Protein AF-A0A4R1K5K4-F1 (afdb_monomer_lite)

Secondary structure (DSSP, 8-state):
-HHHHHHHHHHHHHHHHHSS---GGGG--EEEEEEEEEE-SS---GGG--EE-TTS-EEEEEEEEEESSSEEE--TTTT-SSPEEEEEEEEEESS-PPPTT-EEEEEEETTEEEEEE-EEEETTEEEEEEEE-TTEEEEEEETT---THHHHHHHHHHHHHHHHHHHHHT-

Organism: NCBI:txid1078050

Radius of gyration: 23.11 Å; chains: 1; bounding box: 61×26×67 Å

Foldseek 3Di:
DVVVVVVVVVVVVVVVVVPDPPVVCLPDPFWKKKKKKKFPDDDDDVVLAWDADPVRITIDIDIDTDRPFFDWDAPSRQPPPDFTKIKMKIATHDPPQDPQDWKWKAKDAPSDGDGTFPWDGDPRMIITIDTDDRRIIMHIHGPPNDDCVVVVVVVVVVVVVVVVVVVVVVD

Sequence (171 aa):
MKNIIFMFIILWSVQVFASAEVDINIIHERSSFEVKETICGWTPDPEKGFLEDDNGCFYTTYKMDAPVYGFDFKPRMEDVLQPARVAYYVQFLGPNIPAEQKLHAEVTSGGKKNREIVSIFHDNTLQGVGMLKTGENIRIYSDKEPSYIYIYVIAVVVIITGLTLIVRRRK

pLDDT: mean 72.6, std 13.52, range [38.88, 90.94]

Structure (mmCIF, N/CA/C/O backbone):
data_AF-A0A4R1K5K4-F1
#
_entry.id   AF-A0A4R1K5K4-F1
#
loop_
_atom_site.group_PDB
_atom_site.id
_atom_site.type_symbol
_atom_site.label_atom_id
_atom_site.label_alt_id
_atom_site.label_comp_id
_atom_site.label_asym_id
_atom_site.label_entity_id
_atom_site.label_seq_id
_atom_site.pdbx_PDB_ins_code
_atom_site.Cartn_x
_atom_site.Cartn_y
_atom_site.Cartn_z
_atom_site.occupancy
_atom_site.B_iso_or_equiv
_atom_site.auth_seq_id
_atom_site.auth_comp_id
_atom_site.auth_asym_id
_atom_site.auth_atom_id
_atom_site.pdbx_PDB_model_num
ATOM 1 N N . MET A 1 1 ? -33.113 -6.813 45.904 1.00 48.16 1 MET A N 1
ATOM 2 C CA . MET A 1 1 ? -32.298 -7.814 45.168 1.00 48.16 1 MET A CA 1
ATOM 3 C C . MET A 1 1 ? -32.017 -7.437 43.712 1.00 48.16 1 MET A C 1
ATOM 5 O O . MET A 1 1 ? -30.847 -7.377 43.370 1.00 48.16 1 MET A O 1
ATOM 9 N N . LYS A 1 2 ? -33.014 -7.114 42.866 1.00 47.34 2 LYS A N 1
ATOM 10 C CA . LYS A 1 2 ? -32.791 -6.756 41.439 1.00 47.34 2 LYS A CA 1
ATOM 11 C C . LYS A 1 2 ? -31.739 -5.654 41.193 1.00 47.34 2 LYS A C 1
ATOM 13 O O . LYS A 1 2 ? -30.912 -5.811 40.304 1.00 47.34 2 LYS A O 1
ATOM 18 N N . ASN A 1 3 ? -31.726 -4.590 42.002 1.00 48.50 3 ASN A N 1
ATOM 19 C CA . ASN A 1 3 ? -30.774 -3.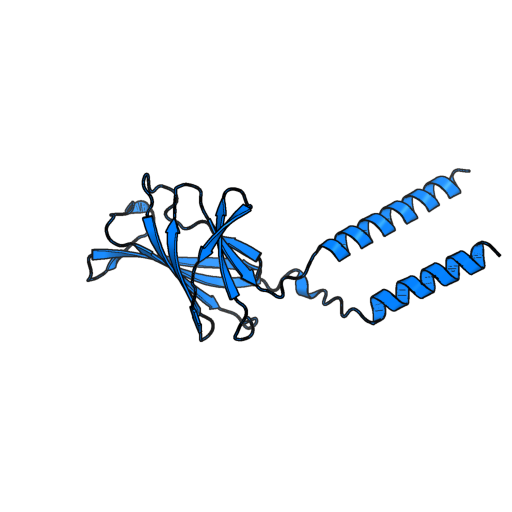478 41.836 1.00 48.50 3 ASN A CA 1
ATOM 20 C C . ASN A 1 3 ? -29.329 -3.844 42.217 1.00 48.50 3 ASN A C 1
ATOM 22 O O . ASN A 1 3 ? -28.395 -3.309 41.633 1.00 48.50 3 ASN A O 1
ATOM 26 N N . ILE A 1 4 ? -29.144 -4.788 43.145 1.00 59.09 4 ILE A N 1
ATOM 27 C CA . ILE A 1 4 ? -27.817 -5.246 43.587 1.00 59.09 4 ILE A CA 1
ATOM 28 C C . ILE A 1 4 ? -27.179 -6.115 42.498 1.00 59.09 4 ILE A C 1
ATOM 30 O O . ILE A 1 4 ? -26.010 -5.940 42.177 1.00 59.09 4 ILE A O 1
ATOM 34 N N . ILE A 1 5 ? -27.973 -6.987 41.867 1.00 65.31 5 ILE A N 1
ATOM 35 C CA . ILE A 1 5 ? -27.526 -7.823 40.742 1.00 65.31 5 ILE A CA 1
ATOM 36 C C . ILE A 1 5 ? -27.120 -6.945 39.552 1.00 65.31 5 ILE A C 1
ATOM 38 O O . ILE A 1 5 ? -26.075 -7.162 38.950 1.00 65.31 5 ILE A O 1
ATOM 42 N N . PHE A 1 6 ? -27.910 -5.911 39.244 1.00 61.06 6 PHE A N 1
ATOM 43 C CA . PHE A 1 6 ? -27.597 -4.976 38.162 1.00 61.06 6 PHE A CA 1
ATOM 44 C C . PHE A 1 6 ? -26.288 -4.210 38.412 1.00 61.06 6 PHE A C 1
ATOM 46 O O . PHE A 1 6 ? -25.470 -4.070 37.509 1.00 61.06 6 PHE A O 1
ATOM 53 N N . MET A 1 7 ? -26.056 -3.774 39.653 1.00 58.16 7 MET A N 1
ATOM 54 C CA . MET A 1 7 ? -24.832 -3.070 40.034 1.00 58.16 7 MET A CA 1
ATOM 55 C C . MET A 1 7 ? -23.596 -3.984 39.990 1.00 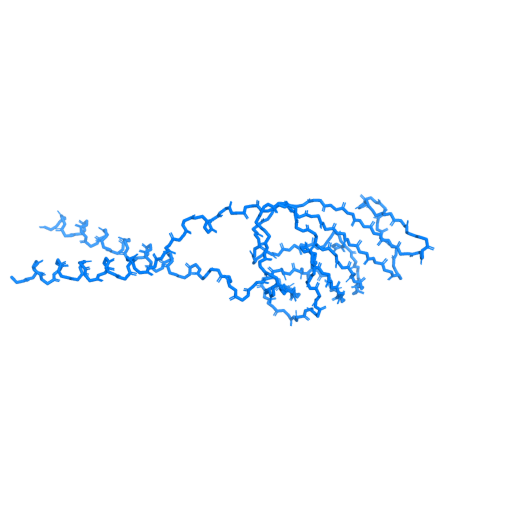58.16 7 MET A C 1
ATOM 57 O O . MET A 1 7 ? -22.534 -3.550 39.550 1.00 58.16 7 MET A O 1
ATOM 61 N N . PHE A 1 8 ? -23.747 -5.262 40.356 1.00 61.53 8 PHE A N 1
ATOM 62 C CA . PHE A 1 8 ? -22.689 -6.267 40.219 1.00 61.53 8 PHE A CA 1
ATOM 63 C C . PHE A 1 8 ? -22.327 -6.546 38.757 1.00 61.53 8 PHE A C 1
ATOM 65 O O . PHE A 1 8 ? -21.146 -6.631 38.444 1.00 61.53 8 PHE A O 1
ATOM 72 N N . ILE A 1 9 ? -23.313 -6.627 37.858 1.00 64.44 9 ILE A N 1
ATOM 73 C CA . ILE A 1 9 ? -23.076 -6.818 36.416 1.00 64.44 9 ILE A CA 1
ATOM 74 C C . ILE A 1 9 ? -22.325 -5.618 35.823 1.00 64.44 9 ILE A C 1
ATOM 76 O O . ILE A 1 9 ? -21.399 -5.806 35.036 1.00 64.44 9 ILE A O 1
ATOM 80 N N . ILE A 1 10 ? -22.667 -4.392 36.239 1.00 61.53 10 ILE A N 1
ATOM 81 C CA . ILE A 1 10 ? -21.930 -3.190 35.829 1.00 61.53 10 ILE A CA 1
ATOM 82 C C . ILE A 1 10 ? -20.486 -3.257 36.336 1.00 61.53 10 ILE A C 1
ATOM 84 O O . ILE A 1 10 ? -19.570 -3.115 35.531 1.00 61.53 10 ILE A O 1
ATOM 88 N N . LEU A 1 11 ? -20.260 -3.543 37.624 1.00 57.41 11 LEU A N 1
ATOM 89 C CA . LEU A 1 11 ? -18.904 -3.651 38.179 1.00 57.41 11 LEU A CA 1
ATOM 90 C C . LEU A 1 11 ? -18.058 -4.726 37.478 1.00 57.41 11 LEU A C 1
ATOM 92 O O . LEU A 1 11 ? -16.879 -4.501 37.216 1.00 57.41 11 LEU A O 1
ATOM 96 N N . TRP A 1 12 ? -18.661 -5.870 37.147 1.00 56.53 12 TRP A N 1
ATOM 97 C CA . TRP A 1 12 ? -17.989 -6.947 36.418 1.00 56.53 12 TRP A CA 1
ATOM 98 C C . TRP A 1 12 ? -17.654 -6.563 34.980 1.00 56.53 12 TRP A C 1
ATOM 100 O O . TRP A 1 12 ? -16.575 -6.892 34.499 1.00 56.53 12 TRP A O 1
ATOM 110 N N . SER A 1 13 ? -18.537 -5.817 34.310 1.00 54.09 13 SER A N 1
ATOM 111 C CA . SER A 1 13 ? -18.230 -5.292 32.982 1.00 54.09 13 SER A CA 1
ATOM 112 C C . SER A 1 13 ? -17.025 -4.349 33.040 1.00 54.09 13 SER A C 1
ATOM 114 O O . SER A 1 13 ? -16.109 -4.549 32.256 1.00 54.09 13 SER A O 1
ATOM 116 N N . VAL A 1 14 ? -16.944 -3.440 34.031 1.00 55.66 14 VAL A N 1
ATOM 117 C CA . VAL A 1 14 ? -15.825 -2.487 34.227 1.00 55.66 14 VAL A CA 1
ATOM 118 C C . VAL A 1 14 ? -14.456 -3.184 34.339 1.00 55.66 14 VAL A C 1
ATOM 120 O O . VAL A 1 14 ? -13.472 -2.675 33.808 1.00 55.66 14 VAL A O 1
ATOM 123 N N . GLN A 1 15 ? -14.378 -4.373 34.949 1.00 50.72 15 GLN A N 1
ATOM 124 C CA . GLN A 1 15 ? -13.118 -5.124 35.069 1.00 50.72 15 GLN A CA 1
ATOM 125 C C . GLN A 1 15 ? -12.598 -5.684 33.737 1.00 50.72 15 GLN A C 1
ATOM 127 O O . GLN A 1 15 ? -11.385 -5.762 33.557 1.00 50.72 15 GLN A O 1
ATOM 132 N N . VAL A 1 16 ? -13.482 -5.991 32.779 1.00 53.31 16 VAL A N 1
ATOM 133 C CA . VAL A 1 16 ? -13.083 -6.363 31.407 1.00 53.31 16 VAL A CA 1
ATOM 134 C C . VAL A 1 16 ? -12.444 -5.171 30.678 1.00 53.31 16 VAL A C 1
ATOM 136 O O . VAL A 1 16 ? -11.59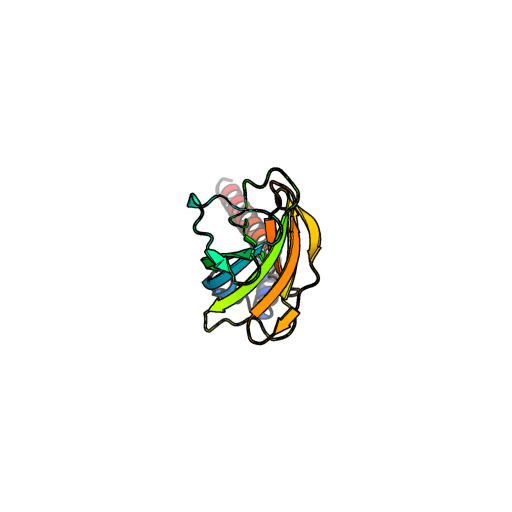9 -5.362 29.809 1.00 53.31 16 VAL A O 1
ATOM 139 N N . PHE A 1 17 ? -12.786 -3.936 31.064 1.00 50.72 17 PHE A N 1
ATOM 140 C CA . PHE A 1 17 ? -12.210 -2.717 30.484 1.00 50.72 17 PHE A CA 1
ATOM 141 C C . PHE A 1 17 ? -10.909 -2.268 31.158 1.00 50.72 17 PHE A C 1
ATOM 143 O O . PHE A 1 17 ? -10.147 -1.538 30.542 1.00 50.72 17 PHE A O 1
ATOM 150 N N . ALA A 1 18 ? -10.631 -2.687 32.396 1.00 46.97 18 ALA A N 1
ATOM 151 C CA . ALA A 1 18 ? -9.401 -2.299 33.091 1.00 46.97 18 ALA A CA 1
ATOM 152 C C . ALA A 1 18 ? -8.167 -3.092 32.624 1.00 46.97 18 ALA A C 1
ATOM 154 O O . ALA A 1 18 ? -7.049 -2.612 32.783 1.00 46.97 18 ALA A O 1
ATOM 155 N N . SER A 1 19 ? -8.354 -4.294 32.061 1.00 46.38 19 SER A N 1
ATOM 156 C CA . SER A 1 19 ? -7.246 -5.101 31.520 1.00 46.38 19 SER A CA 1
ATOM 157 C C . SER A 1 19 ? -7.013 -4.899 30.024 1.00 46.38 19 SER A C 1
ATOM 159 O O . SER A 1 19 ? -6.041 -5.424 29.488 1.00 46.38 19 SER A O 1
ATOM 161 N N . ALA A 1 20 ? -7.922 -4.209 29.337 1.00 44.03 20 ALA A N 1
ATOM 162 C CA . ALA A 1 20 ? -7.719 -3.802 27.964 1.00 44.03 20 ALA A CA 1
ATOM 163 C C . ALA A 1 20 ? -7.140 -2.392 28.016 1.00 44.03 20 ALA A C 1
ATOM 165 O O . ALA A 1 20 ? -7.861 -1.436 28.293 1.00 44.03 20 ALA A O 1
ATOM 166 N N . GLU A 1 21 ? -5.843 -2.257 27.757 1.00 45.81 21 GLU A N 1
ATOM 167 C CA . GLU A 1 21 ? -5.292 -1.001 27.257 1.00 45.81 21 GLU A CA 1
ATOM 168 C C . GLU A 1 21 ? -6.014 -0.708 25.935 1.00 45.81 21 GLU A C 1
ATOM 170 O O . GLU A 1 21 ? -5.579 -1.096 24.854 1.00 45.81 21 GLU A O 1
ATOM 175 N N . VAL A 1 22 ? -7.208 -0.117 26.019 1.00 42.81 22 VAL A N 1
ATOM 176 C CA . VAL A 1 22 ? -7.876 0.465 24.863 1.00 42.81 22 VAL A CA 1
ATOM 177 C C . VAL A 1 22 ? -7.049 1.693 24.551 1.00 42.81 22 VAL A C 1
ATOM 179 O O . VAL A 1 22 ? -7.288 2.773 25.085 1.00 42.81 22 VAL A O 1
ATOM 182 N N . ASP A 1 23 ? -6.007 1.488 23.759 1.00 38.88 23 ASP A N 1
ATOM 183 C CA . ASP A 1 23 ? -5.164 2.559 23.282 1.00 38.88 23 ASP A CA 1
ATOM 184 C C . ASP A 1 23 ? -5.999 3.390 22.302 1.00 38.88 23 ASP A C 1
ATOM 186 O O . ASP A 1 23 ? -6.211 3.034 21.146 1.00 38.88 23 ASP A O 1
ATOM 190 N N . ILE A 1 24 ? -6.589 4.481 22.790 1.00 41.06 24 ILE A N 1
ATOM 191 C CA . ILE A 1 24 ? -7.463 5.354 21.994 1.00 41.06 24 ILE A CA 1
ATOM 192 C C . ILE A 1 24 ? -6.658 6.031 20.855 1.00 41.06 24 ILE A C 1
ATOM 194 O O . ILE A 1 24 ? -7.256 6.561 19.917 1.00 41.06 24 ILE A O 1
ATOM 198 N N . ASN A 1 25 ? -5.319 5.921 20.848 1.00 38.97 25 ASN A N 1
ATOM 199 C CA . ASN A 1 25 ? -4.476 6.292 19.704 1.00 38.97 25 ASN A CA 1
ATOM 200 C C . ASN A 1 25 ? -4.666 5.399 18.466 1.00 38.97 25 ASN A C 1
ATOM 202 O O . ASN A 1 25 ? -4.244 5.788 17.377 1.00 38.97 25 ASN A O 1
ATOM 206 N N . ILE A 1 26 ? -5.373 4.266 18.579 1.00 42.97 26 ILE A N 1
ATOM 207 C CA . ILE A 1 26 ? -5.696 3.359 17.462 1.00 42.97 26 ILE A CA 1
ATOM 208 C C . ILE A 1 26 ? -6.401 4.074 16.291 1.00 42.97 26 ILE A C 1
ATOM 210 O O . ILE A 1 26 ? -6.352 3.594 15.160 1.00 42.97 26 ILE A O 1
ATOM 214 N N . ILE A 1 27 ? -7.042 5.228 16.517 1.00 42.12 27 ILE A N 1
ATOM 215 C CA . ILE A 1 27 ? -7.840 5.884 15.474 1.00 42.12 27 ILE A CA 1
ATOM 216 C C . ILE A 1 27 ? -7.010 6.737 14.500 1.00 42.12 27 ILE A C 1
ATOM 218 O O . ILE A 1 27 ? -7.430 6.849 13.353 1.00 42.12 27 ILE A O 1
ATOM 222 N N . HIS A 1 28 ? -5.840 7.294 14.840 1.00 47.72 28 HIS A N 1
ATOM 223 C CA . HIS A 1 28 ? -5.161 8.223 13.914 1.00 47.72 28 HIS A CA 1
ATOM 224 C C . HIS A 1 28 ? -3.640 8.334 14.080 1.00 47.72 28 HIS A C 1
ATOM 226 O O . HIS A 1 28 ? -3.084 9.430 14.119 1.00 47.72 28 HIS A O 1
ATOM 232 N N . GLU A 1 29 ? -2.925 7.218 14.016 1.00 54.16 29 GLU A N 1
ATOM 233 C CA . GLU A 1 29 ? -1.550 7.278 13.511 1.00 54.16 29 GLU A CA 1
ATOM 234 C C . GLU A 1 29 ? -1.605 7.373 11.983 1.00 54.16 29 GLU A C 1
ATOM 236 O O . GLU A 1 29 ? -1.455 6.399 11.249 1.00 54.16 29 GLU A O 1
ATOM 241 N N . ARG A 1 30 ? -1.957 8.564 11.493 1.00 58.59 30 ARG A N 1
ATOM 242 C CA . ARG A 1 30 ? -1.884 8.881 10.069 1.00 58.59 30 ARG A CA 1
ATOM 243 C C . ARG A 1 30 ? -0.399 8.915 9.721 1.00 58.59 30 ARG A C 1
ATOM 245 O O . ARG A 1 30 ? 0.307 9.816 10.167 1.00 58.59 30 ARG A O 1
ATOM 252 N N . SER A 1 31 ? 0.068 7.920 8.978 1.00 68.56 31 SER A N 1
ATOM 253 C CA . SER A 1 31 ? 1.433 7.913 8.465 1.00 68.56 31 SER A CA 1
ATOM 254 C C . SER A 1 31 ? 1.432 8.487 7.060 1.00 68.56 31 SER A C 1
ATOM 256 O O . SER A 1 31 ? 0.463 8.340 6.309 1.00 68.56 31 SER A O 1
ATOM 258 N N . SER A 1 32 ? 2.514 9.181 6.726 1.00 80.31 32 SER A N 1
ATOM 259 C CA . SER A 1 32 ? 2.776 9.560 5.349 1.00 80.31 32 SER A CA 1
ATOM 260 C C . SER A 1 32 ? 3.584 8.439 4.709 1.00 80.31 32 SER A C 1
ATOM 262 O O . SER A 1 32 ? 4.517 7.910 5.316 1.00 80.31 32 SER A O 1
ATOM 264 N N . PHE A 1 33 ? 3.215 8.052 3.499 1.00 83.31 33 PHE A N 1
ATOM 265 C CA . PHE A 1 33 ? 3.900 7.016 2.738 1.00 83.31 33 PHE A CA 1
ATOM 266 C C . PHE A 1 33 ? 4.374 7.612 1.431 1.00 83.31 33 PHE A C 1
ATOM 268 O O . PHE A 1 33 ? 3.656 8.391 0.803 1.00 83.31 33 PHE A O 1
ATOM 275 N N . GLU A 1 34 ? 5.558 7.207 1.001 1.00 87.81 34 GLU A N 1
ATOM 276 C CA . GLU A 1 34 ? 6.015 7.418 -0.360 1.00 87.81 34 GLU A CA 1
ATOM 277 C C . GLU A 1 34 ? 5.908 6.099 -1.113 1.00 87.81 34 GLU A C 1
ATOM 279 O O . GLU A 1 34 ? 6.486 5.090 -0.712 1.00 87.81 34 GLU A O 1
ATOM 284 N N . VAL A 1 35 ? 5.120 6.099 -2.182 1.00 86.69 35 VAL A N 1
ATOM 285 C CA . VAL A 1 35 ? 4.921 4.936 -3.039 1.00 86.69 35 VAL A CA 1
ATOM 286 C C . VAL A 1 35 ? 5.642 5.192 -4.347 1.00 86.69 35 VAL A C 1
ATOM 288 O O . VAL A 1 35 ? 5.347 6.169 -5.036 1.00 86.69 35 VAL A O 1
ATOM 291 N N . LYS A 1 36 ? 6.565 4.300 -4.693 1.00 87.94 36 LYS A N 1
ATOM 292 C CA . LYS A 1 36 ? 7.150 4.207 -6.026 1.00 87.94 36 LYS A CA 1
ATOM 293 C C . LYS A 1 36 ? 6.571 2.989 -6.729 1.00 87.94 36 LYS A C 1
ATOM 295 O O . LYS A 1 36 ? 6.749 1.859 -6.278 1.00 87.94 36 LYS A O 1
ATOM 300 N N . GLU A 1 37 ? 5.906 3.223 -7.849 1.00 85.50 37 GLU A N 1
ATOM 301 C CA . GLU A 1 37 ? 5.428 2.175 -8.750 1.00 85.50 37 GLU A CA 1
ATOM 302 C C . GLU A 1 37 ? 6.383 2.070 -9.932 1.00 85.50 37 GLU A C 1
ATOM 304 O O . GLU A 1 37 ? 6.873 3.084 -10.423 1.00 85.50 37 GLU A O 1
ATOM 309 N N . THR A 1 38 ? 6.675 0.860 -10.397 1.00 84.06 38 THR A N 1
ATOM 310 C CA . THR A 1 38 ? 7.514 0.620 -11.577 1.00 84.06 38 THR A CA 1
ATOM 311 C C . THR A 1 38 ? 6.910 -0.474 -12.445 1.00 84.06 38 THR A C 1
ATOM 313 O O . THR A 1 38 ? 6.396 -1.480 -11.949 1.00 84.06 38 THR A O 1
ATOM 316 N N . ILE A 1 39 ? 6.958 -0.252 -13.755 1.00 79.31 39 ILE A N 1
ATOM 317 C CA . ILE A 1 39 ? 6.261 -1.033 -14.771 1.00 79.31 39 ILE A CA 1
ATOM 318 C C . ILE A 1 39 ? 7.221 -1.262 -15.922 1.00 79.31 39 ILE A C 1
ATOM 320 O O . ILE A 1 39 ? 7.836 -0.322 -16.411 1.00 79.31 39 ILE A O 1
ATOM 324 N N . CYS A 1 40 ? 7.306 -2.492 -16.404 1.00 77.31 40 CYS A N 1
ATOM 325 C CA . CYS A 1 40 ? 8.139 -2.829 -17.550 1.00 77.31 40 CYS A CA 1
ATOM 326 C C . CYS A 1 40 ? 7.302 -3.548 -18.609 1.00 77.31 40 CYS A C 1
ATOM 328 O O . CYS A 1 40 ? 6.411 -4.334 -18.274 1.00 77.31 40 CYS A O 1
ATOM 330 N N . GLY A 1 41 ? 7.616 -3.319 -19.887 1.00 73.12 41 GLY A N 1
ATOM 331 C CA . GLY A 1 41 ? 6.968 -4.000 -21.016 1.00 73.12 41 GLY A CA 1
ATOM 332 C C . GLY A 1 41 ? 5.632 -3.399 -21.466 1.00 73.12 41 GLY A C 1
ATOM 333 O O . GLY A 1 41 ? 4.969 -3.978 -22.323 1.00 73.12 41 GLY A O 1
ATOM 334 N N . TRP A 1 42 ? 5.241 -2.250 -20.915 1.00 73.44 42 TRP A N 1
ATOM 335 C CA . TRP A 1 42 ? 4.093 -1.467 -21.364 1.00 73.44 42 TRP A CA 1
ATOM 336 C C . TRP A 1 42 ? 4.370 0.026 -21.180 1.00 73.44 42 TRP A C 1
ATOM 338 O O . TRP A 1 42 ? 5.006 0.413 -20.201 1.00 73.44 42 TRP A O 1
ATOM 348 N N . THR A 1 43 ? 3.882 0.847 -22.111 1.00 78.38 43 THR A N 1
ATOM 349 C CA . THR A 1 43 ? 4.022 2.307 -22.073 1.00 78.38 43 THR A CA 1
ATOM 350 C C . THR A 1 43 ? 2.776 2.923 -21.429 1.00 78.38 43 THR A C 1
ATOM 352 O O . THR A 1 43 ? 1.699 2.832 -22.026 1.00 78.38 43 THR A O 1
ATOM 355 N N . PRO A 1 44 ? 2.889 3.527 -20.231 1.00 74.81 44 PRO A N 1
ATOM 356 C CA . PRO A 1 44 ? 1.783 4.196 -19.570 1.00 74.81 44 PRO A CA 1
ATOM 357 C C . PRO A 1 44 ? 1.409 5.515 -20.230 1.00 74.81 44 PRO A C 1
ATOM 359 O O . PRO A 1 44 ? 2.174 6.093 -20.999 1.00 74.81 44 PRO A O 1
ATOM 362 N N . ASP A 1 45 ? 0.213 5.992 -19.892 1.00 74.50 45 ASP A N 1
ATOM 363 C CA . ASP A 1 45 ? -0.252 7.311 -20.299 1.00 74.50 45 ASP A CA 1
ATOM 364 C C . ASP A 1 45 ? 0.698 8.398 -19.746 1.00 74.50 45 ASP A C 1
ATOM 366 O O . ASP A 1 45 ? 0.869 8.485 -18.520 1.00 74.50 45 ASP A O 1
ATOM 370 N N . PRO A 1 46 ? 1.323 9.219 -20.610 1.00 70.50 46 PRO A N 1
ATOM 371 C CA . PRO A 1 46 ? 2.241 10.271 -20.183 1.00 70.50 46 PRO A CA 1
ATOM 372 C C . PRO A 1 46 ? 1.579 11.315 -19.271 1.00 70.50 46 PRO A C 1
ATOM 374 O O . PRO A 1 46 ? 2.265 11.912 -18.439 1.00 70.50 46 PRO A O 1
ATOM 377 N N . GLU A 1 47 ? 0.257 11.505 -19.341 1.00 75.56 47 GLU A N 1
ATOM 378 C CA . GLU A 1 47 ? -0.464 12.450 -18.476 1.00 75.56 47 GLU A CA 1
ATOM 379 C C . GLU A 1 47 ? -0.531 11.991 -17.010 1.00 75.56 47 GLU A C 1
ATOM 381 O O . GLU A 1 47 ? -0.788 12.790 -16.108 1.00 75.56 47 GLU A O 1
ATOM 386 N N . LYS A 1 48 ? -0.229 10.716 -16.730 1.00 71.44 48 LYS A N 1
ATOM 387 C CA . LYS A 1 48 ? -0.253 10.153 -15.371 1.00 71.44 48 LYS A CA 1
ATOM 388 C C . LYS A 1 48 ? 1.029 10.381 -14.566 1.00 71.44 48 LYS A C 1
ATOM 390 O O . LYS A 1 48 ? 1.129 9.908 -13.431 1.00 71.44 48 LYS A O 1
ATOM 395 N N . GLY A 1 49 ? 1.989 11.127 -15.117 1.00 78.12 49 GLY A N 1
ATOM 396 C CA . GLY A 1 49 ? 3.222 11.498 -14.417 1.00 78.12 49 GLY A CA 1
ATOM 397 C C . GLY A 1 49 ? 4.186 10.325 -14.240 1.00 78.12 49 GLY A C 1
ATOM 398 O O . GLY A 1 49 ? 4.797 10.183 -13.177 1.00 78.12 49 GLY A O 1
ATOM 399 N N . PHE A 1 50 ? 4.281 9.466 -15.257 1.00 83.12 50 PHE A N 1
ATOM 400 C CA . PHE A 1 50 ? 5.292 8.417 -15.334 1.00 83.12 50 PHE A CA 1
ATOM 401 C C . PHE A 1 50 ? 6.553 8.938 -16.022 1.00 83.12 50 PHE A C 1
ATOM 403 O O . PHE A 1 50 ? 6.481 9.660 -17.014 1.00 83.12 50 PHE A O 1
ATOM 410 N N . LEU A 1 51 ? 7.704 8.543 -15.494 1.00 84.12 51 LEU A N 1
ATOM 411 C CA . LEU A 1 51 ? 9.019 8.795 -16.067 1.00 84.12 51 LEU A CA 1
ATOM 412 C C . LEU A 1 51 ? 9.596 7.474 -16.567 1.00 84.12 51 LEU A C 1
ATOM 414 O O . LEU A 1 51 ? 9.480 6.457 -15.886 1.00 84.12 51 LEU A O 1
ATOM 418 N N . GLU A 1 52 ? 10.202 7.493 -17.748 1.00 86.06 52 GLU A N 1
ATOM 419 C CA . GLU A 1 52 ? 10.957 6.355 -18.275 1.00 86.06 52 GLU A CA 1
ATOM 420 C C . GLU A 1 52 ? 12.323 6.269 -17.575 1.00 86.06 52 GLU A C 1
ATOM 422 O O . GLU A 1 52 ? 12.952 7.293 -17.295 1.00 86.06 52 GLU A O 1
ATOM 427 N N . ASP A 1 53 ? 12.760 5.057 -17.247 1.00 84.69 53 ASP A N 1
ATOM 428 C CA . ASP A 1 53 ? 14.086 4.757 -16.719 1.00 84.69 53 ASP A CA 1
ATOM 429 C C . ASP A 1 53 ? 15.040 4.269 -17.820 1.00 84.69 53 ASP A C 1
ATOM 431 O O . ASP A 1 53 ? 14.646 3.991 -18.953 1.00 84.69 53 ASP A O 1
ATOM 435 N N . ASP A 1 54 ? 16.317 4.116 -17.469 1.00 78.38 54 ASP A N 1
ATOM 436 C CA . ASP A 1 54 ? 17.366 3.699 -18.409 1.00 78.38 54 ASP A CA 1
ATOM 437 C C . ASP A 1 54 ? 17.179 2.268 -18.957 1.00 78.38 54 ASP A C 1
ATOM 439 O O . ASP A 1 54 ? 17.860 1.869 -19.902 1.00 78.38 54 ASP A O 1
ATOM 443 N N . ASN A 1 55 ? 16.265 1.481 -18.378 1.00 81.25 55 ASN A N 1
ATOM 444 C CA . ASN A 1 55 ? 15.948 0.117 -18.798 1.00 81.25 55 ASN A CA 1
ATOM 445 C C . ASN A 1 55 ? 14.672 0.045 -19.659 1.00 81.25 55 ASN A C 1
ATOM 447 O O . ASN A 1 55 ? 14.226 -1.059 -19.987 1.00 81.25 55 ASN A O 1
ATOM 451 N N . GLY A 1 56 ? 14.075 1.188 -20.016 1.00 80.00 56 GLY A N 1
ATOM 452 C CA . GLY A 1 56 ? 12.810 1.255 -20.753 1.00 80.00 56 GLY A CA 1
ATOM 453 C C . GLY A 1 56 ? 11.592 0.849 -19.913 1.00 80.00 56 GLY A C 1
ATOM 454 O O . GLY A 1 56 ? 10.562 0.436 -20.454 1.00 80.00 56 GLY A O 1
ATOM 455 N N . CYS A 1 57 ? 11.711 0.903 -18.585 1.00 83.69 57 CYS A N 1
ATOM 456 C CA . CYS A 1 57 ? 10.603 0.764 -17.652 1.00 83.69 57 CYS A CA 1
ATOM 457 C C . CYS A 1 57 ? 10.088 2.147 -17.251 1.00 83.69 57 CYS A C 1
ATOM 459 O O . CYS A 1 57 ? 10.816 3.130 -17.249 1.00 83.69 57 CYS A O 1
ATOM 461 N N . PHE A 1 58 ? 8.823 2.232 -16.864 1.00 85.81 58 PHE A N 1
ATOM 462 C CA . PHE A 1 58 ? 8.197 3.475 -16.441 1.00 85.81 58 PHE A CA 1
ATOM 463 C C . PHE A 1 58 ? 7.922 3.442 -14.946 1.00 85.81 58 PHE A C 1
ATOM 465 O O . PHE A 1 58 ? 7.411 2.447 -14.428 1.00 85.81 58 PHE A O 1
ATOM 472 N N . TYR A 1 59 ? 8.224 4.533 -14.246 1.00 86.81 59 TYR A N 1
ATOM 473 C CA . TYR A 1 59 ? 7.960 4.663 -12.820 1.00 86.81 59 TYR A CA 1
ATOM 474 C C . TYR A 1 59 ? 7.256 5.970 -12.471 1.00 86.81 59 TYR A C 1
ATOM 476 O O . TYR A 1 59 ? 7.393 6.981 -13.154 1.00 86.81 59 TYR A O 1
ATOM 484 N N . THR A 1 60 ? 6.502 5.952 -11.379 1.00 86.75 60 THR A N 1
ATOM 485 C CA . THR A 1 60 ? 5.934 7.158 -10.774 1.00 86.75 60 THR A CA 1
ATOM 486 C C . THR A 1 60 ? 6.125 7.094 -9.269 1.00 86.75 60 THR A C 1
ATOM 488 O O . THR A 1 60 ? 6.100 6.010 -8.681 1.00 86.75 60 THR A O 1
ATOM 491 N N . THR A 1 61 ? 6.326 8.255 -8.654 1.00 88.06 61 THR A N 1
ATOM 492 C CA . THR A 1 61 ? 6.458 8.386 -7.206 1.00 88.06 61 THR A CA 1
ATOM 493 C C . THR A 1 61 ? 5.413 9.363 -6.704 1.00 88.06 61 THR A C 1
ATOM 495 O O . THR A 1 61 ? 5.262 10.460 -7.245 1.00 88.06 61 THR A O 1
ATOM 498 N N . TYR A 1 62 ? 4.691 8.986 -5.657 1.00 86.12 62 TYR A N 1
ATOM 499 C CA . TYR A 1 62 ? 3.713 9.863 -5.033 1.00 86.12 62 TYR A CA 1
ATOM 500 C C . TYR A 1 62 ? 3.649 9.648 -3.529 1.00 86.12 62 TYR A C 1
ATOM 502 O O . TYR A 1 62 ? 3.980 8.584 -3.010 1.00 86.12 62 TYR A O 1
ATOM 510 N N . LYS A 1 63 ? 3.196 10.690 -2.831 1.00 87.44 63 LYS A N 1
ATOM 511 C CA . LYS A 1 63 ? 2.937 10.632 -1.397 1.00 87.44 63 LYS A CA 1
ATOM 512 C C . LYS A 1 63 ? 1.461 10.406 -1.139 1.00 87.44 63 LYS A C 1
ATOM 514 O O . LYS A 1 63 ? 0.616 10.936 -1.861 1.00 87.44 63 LYS A O 1
ATOM 519 N N . MET A 1 64 ? 1.162 9.630 -0.112 1.00 83.62 64 MET A N 1
ATOM 520 C CA . MET A 1 64 ? -0.199 9.418 0.358 1.00 83.62 64 MET A CA 1
ATOM 521 C C . MET A 1 64 ? -0.242 9.417 1.879 1.00 83.62 64 MET A C 1
ATOM 523 O O . MET A 1 64 ? 0.711 8.992 2.524 1.00 83.62 64 MET A O 1
ATOM 527 N N . ASP A 1 65 ? -1.365 9.867 2.434 1.00 81.81 65 ASP A N 1
ATOM 528 C CA . ASP A 1 65 ? -1.630 9.808 3.868 1.00 81.81 65 ASP A CA 1
ATOM 529 C C . ASP A 1 65 ? -2.708 8.758 4.124 1.00 81.81 65 ASP A C 1
ATOM 531 O O . ASP A 1 65 ? -3.844 8.879 3.656 1.00 81.81 65 ASP A O 1
ATOM 535 N N . ALA A 1 66 ? -2.361 7.730 4.886 1.00 75.44 66 ALA A N 1
ATOM 536 C CA . ALA A 1 66 ? -3.245 6.611 5.195 1.00 75.44 66 ALA A CA 1
ATOM 537 C C . ALA A 1 66 ? -2.984 6.077 6.618 1.00 75.44 66 ALA A C 1
ATOM 539 O O . ALA A 1 66 ? -2.004 6.458 7.269 1.00 75.44 66 ALA A O 1
ATOM 540 N N . PRO A 1 67 ? -3.878 5.235 7.156 1.00 74.06 67 PRO A N 1
ATOM 541 C CA . PRO A 1 67 ? -3.581 4.480 8.367 1.00 74.06 67 PRO A CA 1
ATOM 542 C C . PRO A 1 67 ? -2.344 3.595 8.167 1.00 74.06 67 PRO A C 1
ATOM 544 O O . PRO A 1 67 ? -2.117 3.108 7.065 1.00 74.06 67 PRO A O 1
ATOM 547 N N . VAL A 1 68 ? -1.572 3.338 9.228 1.00 72.12 68 VAL A N 1
ATOM 548 C CA . VAL A 1 68 ? -0.388 2.448 9.172 1.00 72.12 68 VAL A CA 1
ATOM 549 C C . VAL A 1 68 ? -0.728 1.044 8.644 1.00 72.12 68 VAL A C 1
ATOM 551 O O . VAL A 1 68 ? 0.095 0.418 7.980 1.00 72.12 68 VAL A O 1
ATOM 554 N N . TYR A 1 69 ? -1.945 0.561 8.916 1.00 72.94 69 TYR A N 1
ATOM 555 C CA . TYR A 1 69 ? -2.402 -0.789 8.581 1.00 72.94 69 TYR A CA 1
ATOM 556 C C . TYR A 1 69 ? -3.792 -0.785 7.943 1.00 72.94 69 TYR A C 1
ATOM 558 O O . TYR A 1 69 ? -4.597 0.116 8.184 1.00 72.94 69 TYR A O 1
ATOM 566 N N . GLY A 1 70 ? -4.093 -1.837 7.185 1.00 72.38 70 GLY A N 1
ATOM 567 C CA . GLY A 1 70 ? -5.432 -2.145 6.695 1.00 72.38 70 GLY A CA 1
ATOM 568 C C . GLY A 1 70 ? -5.938 -1.229 5.591 1.00 72.38 70 GLY A C 1
ATOM 569 O O . GLY A 1 70 ? -7.145 -1.206 5.352 1.00 72.38 70 GLY A O 1
ATOM 570 N N . PHE A 1 71 ? -5.055 -0.488 4.920 1.00 77.06 71 PHE A N 1
ATOM 571 C CA . PHE A 1 71 ? -5.439 0.419 3.847 1.00 77.06 71 PHE A CA 1
ATOM 572 C C . PHE A 1 71 ? -5.273 -0.230 2.473 1.00 77.06 71 PHE A C 1
ATOM 574 O O . PHE A 1 71 ? -4.277 -0.898 2.188 1.00 77.06 71 PHE A O 1
ATOM 581 N N . ASP A 1 72 ? -6.266 -0.003 1.618 1.00 82.12 72 ASP A N 1
ATOM 582 C CA . ASP A 1 72 ? -6.182 -0.267 0.190 1.00 82.12 72 ASP A CA 1
ATOM 583 C C . ASP A 1 72 ? -5.632 0.982 -0.498 1.00 82.12 72 ASP A C 1
ATOM 585 O O . ASP A 1 72 ? -6.139 2.088 -0.291 1.00 82.12 72 ASP A O 1
ATOM 589 N N . PHE A 1 73 ? -4.635 0.814 -1.358 1.00 82.00 73 PHE A N 1
ATOM 590 C CA . PHE A 1 73 ? -4.296 1.830 -2.339 1.00 82.00 73 PHE A CA 1
ATOM 591 C C . PHE A 1 73 ? -4.507 1.272 -3.737 1.00 82.00 73 PHE A C 1
ATOM 593 O O . PHE A 1 73 ? -4.207 0.113 -4.042 1.00 82.00 73 PHE A O 1
ATOM 600 N N . LYS A 1 74 ? -5.078 2.118 -4.586 1.00 81.38 74 LYS A N 1
ATOM 601 C CA . LYS A 1 74 ? -5.271 1.810 -5.990 1.00 81.38 74 LYS A CA 1
ATOM 602 C C . LYS A 1 74 ? -4.054 2.331 -6.746 1.00 81.38 74 LYS A C 1
ATOM 604 O O . LYS A 1 74 ? -3.787 3.533 -6.662 1.00 81.38 74 LYS A O 1
ATOM 609 N N . PRO A 1 75 ? -3.293 1.459 -7.425 1.00 75.69 75 PRO A N 1
ATOM 610 C CA . PRO A 1 75 ? -2.134 1.916 -8.167 1.00 75.69 75 PRO A CA 1
ATOM 611 C C . PRO A 1 75 ? -2.536 2.915 -9.248 1.00 75.69 75 PRO A C 1
ATOM 613 O O . PRO A 1 75 ? -3.592 2.756 -9.869 1.00 75.69 75 PRO A O 1
ATOM 616 N N . ARG A 1 76 ? -1.701 3.923 -9.525 1.00 76.06 76 ARG A N 1
ATOM 617 C CA . ARG A 1 76 ? -2.031 4.989 -10.507 1.00 76.06 76 ARG A CA 1
ATOM 618 C C . ARG A 1 76 ? -2.243 4.466 -11.931 1.00 76.06 76 ARG A C 1
ATOM 620 O O . ARG A 1 76 ? -2.828 5.129 -12.790 1.00 76.06 76 ARG A O 1
ATOM 627 N N . MET A 1 77 ? -1.831 3.230 -12.158 1.00 66.25 77 MET A N 1
ATOM 628 C CA . MET A 1 77 ? -2.040 2.430 -13.356 1.00 66.25 77 MET A CA 1
ATOM 629 C C . MET A 1 77 ? -3.488 2.053 -13.709 1.00 66.25 77 MET A C 1
ATOM 631 O O . MET A 1 77 ? -3.676 1.200 -14.564 1.00 66.25 77 MET A O 1
ATOM 635 N N . GLU A 1 78 ? -4.517 2.666 -13.125 1.00 60.59 78 GLU A N 1
ATOM 636 C CA . GLU A 1 78 ? -5.929 2.239 -13.229 1.00 60.59 78 GLU A CA 1
ATOM 637 C C . GLU A 1 78 ? -6.476 1.886 -14.630 1.00 60.59 78 GLU A C 1
ATOM 639 O O . GLU A 1 78 ? -7.451 1.142 -14.717 1.00 60.59 78 GLU A O 1
ATOM 644 N N . ASP A 1 79 ? -5.840 2.357 -15.706 1.00 57.31 79 ASP A N 1
ATOM 645 C CA . ASP A 1 79 ? -6.331 2.254 -17.085 1.00 57.31 79 ASP A CA 1
ATOM 646 C C . ASP A 1 79 ? -5.591 1.220 -17.946 1.00 57.31 79 ASP A C 1
ATOM 648 O O . ASP A 1 79 ? -5.740 1.216 -19.170 1.00 57.31 79 ASP A O 1
ATOM 652 N N . VAL A 1 80 ? -4.795 0.317 -17.357 1.00 59.84 80 VAL A N 1
ATOM 653 C CA . VAL A 1 80 ? -4.214 -0.761 -18.171 1.00 59.84 80 VAL A CA 1
ATOM 654 C C . VAL A 1 80 ? -5.324 -1.734 -18.588 1.00 59.84 80 VAL A C 1
ATOM 656 O O . VAL A 1 80 ? -5.931 -2.420 -17.762 1.00 59.84 80 VAL A O 1
ATOM 659 N N . LEU A 1 81 ? -5.576 -1.809 -19.899 1.00 62.00 81 LEU A N 1
ATOM 660 C CA . LEU A 1 81 ? -6.542 -2.719 -20.541 1.00 62.00 81 LEU A CA 1
ATOM 661 C C . LEU A 1 81 ? -6.126 -4.202 -20.467 1.00 62.00 81 LEU A C 1
ATOM 663 O O . LEU A 1 81 ? -6.862 -5.084 -20.908 1.00 62.00 81 LEU A O 1
ATOM 667 N N . GLN A 1 82 ? -4.932 -4.483 -19.946 1.00 68.12 82 GLN A N 1
ATOM 668 C CA . GLN A 1 82 ? -4.350 -5.814 -19.809 1.00 68.12 82 GLN A CA 1
ATOM 669 C C . GLN A 1 82 ? -3.695 -5.962 -18.429 1.00 68.12 82 GLN A C 1
ATOM 671 O O . GLN A 1 82 ? -3.349 -4.956 -17.810 1.00 68.12 82 GLN A O 1
ATOM 676 N N . PRO A 1 83 ? -3.498 -7.196 -17.931 1.00 70.12 83 PRO A N 1
ATOM 677 C CA . PRO A 1 83 ? -2.790 -7.408 -16.676 1.00 70.12 83 PRO A CA 1
ATOM 678 C C . PRO A 1 83 ? -1.373 -6.817 -16.728 1.00 70.12 83 PRO A C 1
ATOM 680 O O . PRO A 1 83 ? -0.562 -7.230 -17.556 1.00 70.12 83 PRO A O 1
ATOM 683 N N . ALA A 1 84 ? -1.067 -5.879 -15.833 1.00 71.19 84 ALA A N 1
ATOM 684 C CA . ALA A 1 84 ? 0.239 -5.230 -15.759 1.00 71.19 84 ALA A CA 1
ATOM 685 C C . ALA A 1 84 ? 1.091 -5.861 -14.657 1.00 71.19 84 ALA A C 1
ATOM 687 O O . ALA A 1 84 ? 0.592 -6.141 -13.565 1.00 71.19 84 ALA A O 1
ATOM 688 N N . ARG A 1 85 ? 2.386 -6.073 -14.922 1.00 73.75 85 ARG A N 1
ATOM 689 C CA . ARG A 1 85 ? 3.361 -6.385 -13.868 1.00 73.75 85 ARG A CA 1
ATOM 690 C C . ARG A 1 85 ? 3.738 -5.091 -13.166 1.00 73.75 85 ARG A C 1
ATOM 692 O O . ARG A 1 85 ? 4.314 -4.205 -13.786 1.00 73.75 85 ARG A O 1
ATOM 699 N N . VAL A 1 86 ? 3.409 -5.017 -11.886 1.00 77.12 86 VAL A N 1
ATOM 700 C CA . VAL A 1 86 ? 3.626 -3.851 -11.038 1.00 77.12 86 VAL A CA 1
ATOM 701 C C . VAL A 1 86 ? 4.638 -4.229 -9.977 1.00 77.12 86 VAL A C 1
ATOM 703 O O . VAL A 1 86 ? 4.377 -5.104 -9.147 1.00 77.12 86 VAL A O 1
ATOM 706 N N . ALA A 1 87 ? 5.793 -3.582 -10.007 1.00 83.56 87 ALA A N 1
ATOM 707 C CA . ALA A 1 87 ? 6.656 -3.517 -8.843 1.00 83.56 87 ALA A CA 1
ATOM 708 C C . ALA A 1 87 ? 6.235 -2.295 -8.025 1.00 83.56 87 ALA A C 1
ATOM 710 O O . ALA A 1 87 ? 6.072 -1.208 -8.580 1.00 83.56 87 ALA A O 1
ATOM 711 N N . TYR A 1 88 ? 6.034 -2.472 -6.725 1.00 83.56 88 TYR A N 1
ATOM 712 C CA . TYR A 1 88 ? 5.760 -1.368 -5.814 1.00 83.56 88 TYR A CA 1
ATOM 713 C C . TYR A 1 88 ? 6.780 -1.361 -4.682 1.00 83.56 88 TYR A C 1
ATOM 715 O O . TYR A 1 88 ? 7.205 -2.409 -4.188 1.00 83.56 88 TYR A O 1
ATOM 723 N N . TYR A 1 89 ? 7.131 -0.153 -4.267 1.00 85.62 89 TYR A N 1
ATOM 724 C CA . TYR A 1 89 ? 7.976 0.133 -3.121 1.00 85.62 89 TYR A CA 1
ATOM 725 C C . TYR A 1 89 ? 7.247 1.172 -2.281 1.00 85.62 89 TYR A C 1
ATOM 727 O O . TYR A 1 89 ? 6.968 2.267 -2.761 1.00 85.62 89 TYR A O 1
ATOM 735 N N . VAL A 1 90 ? 6.903 0.817 -1.049 1.00 84.12 90 VAL A N 1
ATOM 736 C CA . VAL A 1 90 ? 6.215 1.695 -0.104 1.00 84.12 90 VAL A CA 1
ATOM 737 C C . VAL A 1 90 ? 7.167 1.997 1.035 1.00 84.12 90 VAL A C 1
ATOM 739 O O . VAL A 1 90 ? 7.489 1.113 1.828 1.00 84.12 90 VAL A O 1
ATOM 742 N N . GLN A 1 91 ? 7.612 3.246 1.110 1.00 84.19 91 GLN A N 1
ATOM 743 C CA . GLN A 1 91 ? 8.451 3.755 2.182 1.00 84.19 91 GLN A CA 1
ATOM 744 C C . GLN A 1 91 ? 7.596 4.502 3.206 1.00 84.19 91 GLN A C 1
ATOM 746 O O . GLN A 1 91 ? 6.809 5.384 2.861 1.00 84.19 91 GLN A O 1
ATOM 751 N N . PHE A 1 92 ? 7.763 4.156 4.479 1.00 79.69 92 PHE A N 1
ATOM 752 C CA . PHE A 1 92 ? 7.009 4.737 5.584 1.00 79.69 92 PHE A CA 1
ATOM 753 C C . PHE A 1 92 ? 7.757 5.972 6.105 1.00 79.69 92 PHE A C 1
ATOM 755 O O . PHE A 1 92 ? 8.882 5.870 6.593 1.00 79.69 92 PHE A O 1
ATOM 762 N N . LEU A 1 93 ? 7.138 7.150 5.990 1.00 74.44 93 LEU A N 1
ATOM 763 C CA . LEU A 1 93 ? 7.704 8.445 6.367 1.00 74.44 93 LEU A CA 1
ATOM 764 C C . LEU A 1 93 ? 7.020 8.945 7.650 1.00 74.44 93 LEU A C 1
ATOM 766 O O . LEU A 1 93 ? 6.059 9.712 7.607 1.00 74.44 93 LEU A O 1
ATOM 770 N N . GLY A 1 94 ? 7.484 8.494 8.815 1.00 67.88 94 GLY A N 1
ATOM 771 C CA . GLY A 1 94 ? 6.927 8.946 10.090 1.00 67.88 94 GLY A CA 1
ATOM 772 C C . GLY A 1 94 ? 7.527 8.257 11.316 1.00 67.88 94 GLY A C 1
ATOM 773 O O . GLY A 1 94 ? 8.241 7.269 11.168 1.00 67.88 94 GLY A O 1
ATOM 774 N N . PRO A 1 95 ? 7.242 8.765 12.530 1.00 57.44 95 PRO A N 1
ATOM 775 C CA . PRO A 1 95 ? 7.711 8.166 13.784 1.00 57.44 95 PRO A CA 1
ATOM 776 C C . PRO A 1 95 ? 7.067 6.799 14.065 1.00 57.44 95 PRO A C 1
ATOM 778 O O . PRO A 1 95 ? 7.644 5.981 14.776 1.00 57.44 95 PRO A O 1
ATOM 781 N N . ASN A 1 96 ? 5.900 6.536 13.471 1.00 62.59 96 ASN A N 1
ATOM 782 C CA . ASN A 1 96 ? 5.113 5.325 13.686 1.00 62.59 96 ASN A CA 1
ATOM 783 C C . ASN A 1 96 ? 5.454 4.279 12.630 1.00 62.59 96 ASN A C 1
ATOM 785 O O . ASN A 1 96 ? 4.674 3.955 11.731 1.00 62.59 96 ASN A O 1
ATOM 789 N N . ILE A 1 97 ? 6.692 3.811 12.730 1.00 63.75 97 ILE A N 1
ATOM 790 C CA . ILE A 1 97 ? 7.221 2.733 11.914 1.00 63.75 97 ILE A CA 1
ATOM 791 C C . ILE A 1 97 ? 6.629 1.402 12.407 1.00 63.75 97 ILE A C 1
ATOM 793 O O . ILE A 1 97 ? 6.732 1.085 13.596 1.00 63.75 97 ILE A O 1
ATOM 797 N N . PRO A 1 98 ? 6.045 0.588 11.513 1.00 64.19 98 PRO A N 1
ATOM 798 C CA . PRO A 1 98 ? 5.626 -0.767 11.842 1.00 64.19 98 PRO A CA 1
ATOM 799 C C . PRO A 1 98 ? 6.809 -1.587 12.372 1.00 64.19 98 PRO A C 1
ATOM 801 O O . PRO A 1 98 ? 7.844 -1.680 11.716 1.00 64.19 98 PRO A O 1
ATOM 804 N N . ALA A 1 99 ? 6.652 -2.204 13.547 1.00 61.22 99 ALA A N 1
ATOM 805 C CA . ALA A 1 99 ? 7.680 -3.073 14.121 1.00 61.22 99 ALA A CA 1
ATOM 806 C C . ALA A 1 99 ? 8.089 -4.180 13.127 1.00 61.22 99 ALA A C 1
ATOM 808 O O . ALA A 1 99 ? 7.231 -4.730 12.434 1.00 61.22 99 ALA A O 1
ATOM 809 N N . GLU A 1 100 ? 9.385 -4.512 13.116 1.00 56.97 100 GLU A N 1
ATOM 810 C CA . GLU A 1 100 ? 10.191 -5.132 12.043 1.00 56.97 100 GLU A CA 1
ATOM 811 C C . GLU A 1 100 ? 9.636 -6.345 11.256 1.00 56.97 100 GLU A C 1
ATOM 813 O O . GLU A 1 100 ? 10.307 -6.790 10.331 1.00 56.97 100 GLU A O 1
ATOM 818 N N . GLN A 1 101 ? 8.476 -6.940 11.560 1.00 57.28 101 GLN A N 1
ATOM 819 C CA . GLN A 1 101 ? 8.165 -8.292 11.058 1.00 57.28 101 GLN A CA 1
ATOM 820 C C . GLN A 1 101 ? 6.718 -8.609 10.652 1.00 57.28 101 GLN A C 1
ATOM 822 O O . GLN A 1 101 ? 6.391 -9.788 10.554 1.00 57.28 101 GLN A O 1
ATOM 827 N N . LYS A 1 102 ? 5.811 -7.646 10.435 1.00 68.44 102 LYS A N 1
ATOM 828 C CA . LYS A 1 102 ? 4.379 -8.010 10.264 1.00 68.44 102 LYS A CA 1
ATOM 829 C C . LYS A 1 102 ? 3.618 -7.330 9.138 1.00 68.44 102 LYS A C 1
ATOM 831 O O . LYS A 1 102 ? 2.397 -7.410 9.132 1.00 68.44 102 LYS A O 1
ATOM 836 N N . LEU A 1 103 ? 4.289 -6.646 8.217 1.00 80.50 103 LEU A N 1
ATOM 837 C CA . LEU A 1 103 ? 3.594 -6.073 7.070 1.00 80.50 103 LEU A CA 1
ATOM 838 C C . LEU A 1 103 ? 3.531 -7.048 5.908 1.00 80.50 103 LEU A C 1
ATOM 840 O O . LEU A 1 103 ? 4.537 -7.608 5.477 1.00 80.50 103 LEU A O 1
ATOM 844 N N . HIS A 1 104 ? 2.327 -7.175 5.379 1.00 86.12 104 HIS A N 1
ATOM 845 C CA . HIS A 1 104 ? 2.006 -8.013 4.246 1.00 86.12 104 HIS A CA 1
ATOM 846 C C . HIS A 1 104 ? 1.295 -7.175 3.196 1.00 86.12 104 HIS A C 1
ATOM 848 O O . HIS A 1 104 ? 0.702 -6.135 3.500 1.00 86.12 104 HIS A O 1
ATOM 854 N N . ALA A 1 105 ? 1.325 -7.658 1.962 1.00 89.06 105 ALA A N 1
ATOM 855 C CA . ALA A 1 105 ? 0.522 -7.098 0.900 1.00 89.06 105 ALA A CA 1
ATOM 856 C C . ALA A 1 105 ? -0.328 -8.179 0.248 1.00 89.06 105 ALA A C 1
ATOM 858 O O . ALA A 1 105 ? 0.104 -9.311 0.027 1.00 89.06 105 ALA A O 1
ATOM 859 N N . GLU A 1 106 ? -1.547 -7.808 -0.100 1.00 90.69 106 GLU A N 1
ATOM 860 C CA . GLU A 1 106 ? -2.454 -8.644 -0.865 1.00 90.69 106 GLU A CA 1
ATOM 861 C C . GLU A 1 106 ? -3.109 -7.839 -1.974 1.00 90.69 106 GLU A C 1
ATOM 863 O O . GLU A 1 106 ? -3.199 -6.616 -1.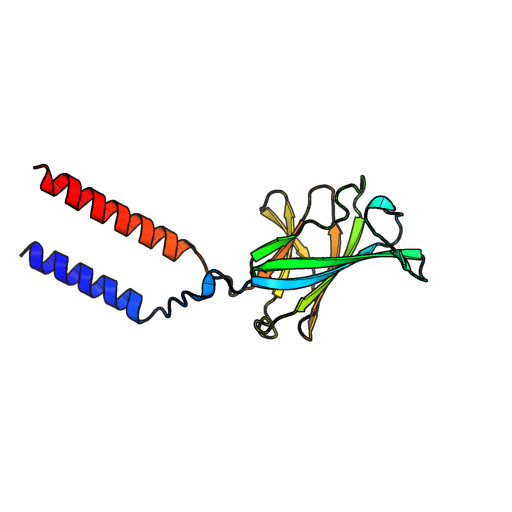931 1.00 90.69 106 GLU A O 1
ATOM 868 N N . VAL A 1 107 ? -3.578 -8.551 -2.986 1.00 89.69 107 VAL A N 1
ATOM 869 C CA . VAL A 1 107 ? -4.408 -7.987 -4.035 1.00 89.69 107 VAL A CA 1
ATOM 870 C C . VAL A 1 107 ? -5.861 -8.108 -3.613 1.00 89.69 107 VAL A C 1
ATOM 872 O O . VAL A 1 107 ? -6.335 -9.219 -3.346 1.00 89.69 107 VAL A O 1
ATOM 875 N N . THR A 1 108 ? -6.578 -6.990 -3.606 1.00 89.19 108 THR A N 1
ATOM 876 C CA . THR A 1 108 ? -8.009 -6.936 -3.302 1.00 89.19 108 THR A CA 1
ATOM 877 C C . THR A 1 108 ? -8.819 -6.531 -4.529 1.00 89.19 108 THR A C 1
ATOM 879 O O . THR A 1 108 ? -8.350 -5.817 -5.413 1.00 89.19 108 THR A O 1
ATOM 882 N N . SER A 1 109 ? -10.059 -7.009 -4.616 1.00 87.69 109 SER A N 1
ATOM 883 C CA . SER A 1 109 ? -11.035 -6.554 -5.611 1.00 87.69 109 SER A CA 1
ATOM 884 C C . SER A 1 109 ? -12.370 -6.327 -4.914 1.00 87.69 109 SER A C 1
ATOM 886 O O . SER A 1 109 ? -12.894 -7.230 -4.258 1.00 87.69 109 SER A O 1
ATOM 888 N N . GLY A 1 110 ? -12.880 -5.093 -4.968 1.00 82.44 110 GLY A N 1
ATOM 889 C CA . GLY A 1 110 ? -14.087 -4.704 -4.227 1.00 82.44 110 GLY A CA 1
ATOM 890 C C . GLY A 1 110 ? -13.990 -4.967 -2.715 1.00 82.44 110 GLY A C 1
ATOM 891 O O . GLY A 1 110 ? -14.969 -5.395 -2.109 1.00 82.44 110 GLY A O 1
ATOM 892 N N . GLY A 1 111 ? -12.799 -4.793 -2.125 1.00 78.00 111 GLY A N 1
ATOM 893 C CA . GLY A 1 111 ? -12.540 -5.007 -0.694 1.00 78.00 111 GLY A CA 1
ATOM 894 C C . GLY A 1 111 ? -12.387 -6.471 -0.260 1.00 78.00 111 GLY A C 1
ATOM 895 O O . GLY A 1 111 ? -12.258 -6.742 0.931 1.00 78.00 111 GLY A O 1
ATOM 896 N N . LYS A 1 112 ? -12.401 -7.437 -1.189 1.00 84.75 112 LYS A N 1
ATOM 897 C CA . LYS A 1 112 ? -12.156 -8.856 -0.882 1.00 84.75 112 LYS A CA 1
ATOM 898 C C . LYS A 1 112 ? -10.752 -9.275 -1.295 1.00 84.75 112 LYS A C 1
ATOM 900 O O . LYS A 1 112 ? -10.341 -8.986 -2.420 1.00 84.75 112 LYS A O 1
ATOM 905 N N . LYS A 1 113 ? -10.062 -10.016 -0.419 1.00 88.62 113 LYS A N 1
ATOM 906 C CA . LYS A 1 113 ? -8.782 -10.673 -0.725 1.00 88.62 113 LYS A CA 1
ATOM 907 C C . LYS A 1 113 ? -8.946 -11.585 -1.939 1.00 88.62 113 LYS A C 1
ATOM 909 O O . LYS A 1 113 ? -9.806 -12.465 -1.941 1.00 88.62 113 LYS A O 1
ATOM 914 N N . ASN A 1 114 ? -8.101 -11.380 -2.943 1.00 88.25 114 ASN A N 1
ATOM 915 C CA . ASN A 1 114 ? -7.992 -12.254 -4.106 1.00 88.25 114 ASN A CA 1
ATOM 916 C C . ASN A 1 114 ? -6.758 -13.161 -3.992 1.00 88.25 114 ASN A C 1
ATOM 918 O O . ASN A 1 114 ? -6.865 -14.382 -4.074 1.00 88.25 114 ASN A O 1
ATOM 922 N N . ARG A 1 115 ? -5.578 -12.571 -3.763 1.00 90.94 115 ARG A N 1
ATOM 923 C CA . ARG A 1 115 ? -4.306 -13.300 -3.604 1.00 90.94 115 ARG A CA 1
ATOM 924 C C . ARG A 1 115 ? -3.314 -12.517 -2.758 1.00 90.94 115 ARG A C 1
ATOM 926 O O . ARG A 1 115 ? -3.403 -11.300 -2.684 1.00 90.94 115 ARG A O 1
ATOM 933 N N . GLU A 1 116 ? -2.351 -13.211 -2.176 1.00 89.94 116 GLU A N 1
ATOM 934 C CA . GLU A 1 116 ? -1.254 -12.600 -1.423 1.00 89.94 116 GLU A CA 1
ATOM 935 C C . GLU A 1 116 ? -0.070 -12.273 -2.339 1.00 89.94 116 GLU A C 1
ATOM 937 O O . GLU A 1 116 ? 0.177 -12.986 -3.316 1.00 89.94 116 GLU A O 1
ATOM 942 N N . ILE A 1 117 ? 0.647 -11.191 -2.038 1.00 89.56 117 ILE A N 1
ATOM 943 C CA . ILE A 1 117 ? 1.875 -10.802 -2.730 1.00 89.56 117 ILE A CA 1
ATOM 944 C C . ILE A 1 117 ? 3.055 -11.145 -1.828 1.00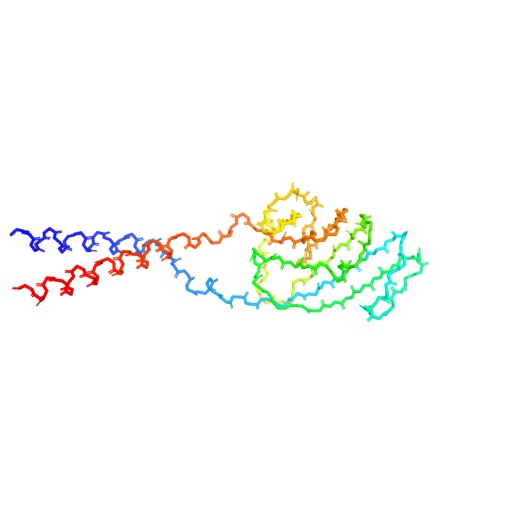 89.56 117 ILE A C 1
ATOM 946 O O . ILE A 1 117 ? 3.143 -10.679 -0.691 1.00 89.56 117 ILE A O 1
ATOM 950 N N . VAL A 1 118 ? 3.999 -11.924 -2.359 1.00 88.56 118 VAL A N 1
ATOM 951 C CA . VAL A 1 118 ? 5.274 -12.162 -1.678 1.00 88.56 118 VAL A CA 1
ATOM 952 C C . VAL A 1 118 ? 6.015 -10.829 -1.597 1.00 88.56 118 VAL A C 1
ATOM 954 O O . VAL A 1 118 ? 6.472 -10.297 -2.609 1.00 88.56 118 VAL A O 1
ATOM 957 N N . SER A 1 119 ? 6.078 -10.285 -0.385 1.00 85.81 119 SER A N 1
ATOM 958 C CA . SER A 1 119 ? 6.642 -8.971 -0.086 1.00 85.81 119 SER A CA 1
ATOM 959 C C . SER A 1 119 ? 7.857 -9.123 0.819 1.00 85.81 119 SER A C 1
ATOM 961 O O . SER A 1 119 ? 7.918 -10.047 1.628 1.00 85.81 119 SER A O 1
ATOM 963 N N . ILE A 1 120 ? 8.805 -8.198 0.714 1.00 85.56 120 ILE A N 1
ATOM 964 C CA . ILE A 1 120 ? 9.937 -8.084 1.633 1.00 85.56 120 ILE A CA 1
ATOM 965 C C . ILE A 1 120 ? 9.768 -6.768 2.382 1.00 85.56 120 ILE A C 1
ATOM 967 O O . ILE A 1 120 ? 9.624 -5.718 1.756 1.00 85.56 120 ILE A O 1
ATOM 971 N N . PHE A 1 121 ? 9.770 -6.833 3.711 1.00 84.81 121 PHE A N 1
ATOM 972 C CA . PHE A 1 121 ? 9.790 -5.656 4.570 1.00 84.81 121 PHE A CA 1
ATOM 973 C C . PHE A 1 121 ? 11.179 -5.509 5.189 1.00 84.81 121 PHE A C 1
ATOM 975 O O . PHE A 1 121 ? 11.666 -6.435 5.837 1.00 84.81 121 PHE A O 1
ATOM 982 N N . HIS A 1 122 ? 11.824 -4.371 4.957 1.00 81.56 122 HIS A N 1
ATOM 983 C CA . HIS A 1 122 ? 13.149 -4.059 5.485 1.00 81.56 122 HIS A CA 1
ATOM 984 C C . HIS A 1 122 ? 13.317 -2.543 5.593 1.00 81.56 122 HIS A C 1
ATOM 986 O O . HIS A 1 122 ? 12.858 -1.830 4.704 1.00 81.56 122 HIS A O 1
ATOM 992 N N . ASP A 1 123 ? 13.941 -2.051 6.667 1.00 80.06 123 ASP A N 1
ATOM 993 C CA . ASP A 1 123 ? 14.248 -0.628 6.879 1.00 80.06 123 ASP A CA 1
ATOM 994 C C . ASP A 1 123 ? 13.084 0.314 6.525 1.00 80.06 123 ASP A C 1
ATOM 996 O O . ASP A 1 123 ? 13.224 1.288 5.783 1.00 80.06 123 ASP A O 1
ATOM 1000 N N . ASN A 1 124 ? 11.891 -0.003 7.037 1.00 80.50 124 ASN A N 1
ATOM 1001 C CA . ASN A 1 124 ? 10.671 0.797 6.851 1.00 80.50 124 ASN A CA 1
ATOM 1002 C C . ASN A 1 124 ? 10.238 0.906 5.388 1.00 80.50 124 ASN A C 1
ATOM 1004 O O . ASN A 1 124 ? 9.583 1.871 4.996 1.00 80.50 124 ASN A O 1
ATOM 1008 N N . THR A 1 125 ? 10.623 -0.076 4.583 1.00 85.25 125 THR A N 1
ATOM 1009 C CA . THR A 1 125 ? 10.270 -0.179 3.177 1.00 85.25 125 THR A CA 1
ATOM 1010 C C . THR A 1 125 ? 9.626 -1.534 2.941 1.00 85.25 125 THR A C 1
ATOM 1012 O O . THR A 1 125 ? 10.217 -2.579 3.212 1.00 85.25 125 THR A O 1
ATOM 1015 N N . LEU A 1 126 ? 8.393 -1.519 2.443 1.00 86.38 126 LEU A N 1
ATOM 1016 C CA . LEU A 1 126 ? 7.707 -2.706 1.955 1.00 86.38 126 LEU A CA 1
ATOM 1017 C C . LEU A 1 126 ? 7.825 -2.736 0.438 1.00 86.38 126 LEU A C 1
ATOM 1019 O O . LEU A 1 126 ? 7.349 -1.829 -0.243 1.00 86.38 126 LEU A O 1
ATOM 1023 N N . GLN A 1 127 ? 8.427 -3.790 -0.092 1.00 88.62 127 GLN A N 1
ATOM 1024 C CA . GLN A 1 127 ? 8.569 -3.975 -1.529 1.00 88.62 127 GLN A CA 1
ATOM 1025 C C . GLN A 1 127 ? 7.959 -5.298 -1.968 1.00 88.62 127 GLN A C 1
ATOM 1027 O O . GLN A 1 127 ? 8.083 -6.315 -1.283 1.00 88.62 127 GLN A O 1
ATOM 1032 N N . GLY A 1 128 ? 7.318 -5.294 -3.127 1.00 87.69 128 GLY A N 1
ATOM 1033 C CA . GLY A 1 128 ? 6.728 -6.493 -3.697 1.00 87.69 128 GLY A CA 1
ATOM 1034 C C . GLY A 1 128 ? 6.474 -6.343 -5.185 1.00 87.69 128 GLY A C 1
ATOM 1035 O O . GLY A 1 128 ? 6.492 -5.246 -5.746 1.00 87.69 128 GLY A O 1
ATOM 1036 N N . VAL A 1 129 ? 6.254 -7.482 -5.834 1.00 86.50 129 VAL A N 1
ATOM 1037 C CA . VAL A 1 129 ? 5.930 -7.537 -7.259 1.00 86.50 129 VAL A CA 1
ATOM 1038 C C . VAL A 1 129 ? 4.665 -8.354 -7.433 1.00 86.50 129 VAL A C 1
ATOM 1040 O O . VAL A 1 129 ? 4.592 -9.511 -7.020 1.00 86.50 129 VAL A O 1
ATOM 1043 N N . GLY A 1 130 ? 3.669 -7.759 -8.077 1.00 82.38 130 GLY A N 1
ATOM 1044 C CA . GLY A 1 130 ? 2.413 -8.415 -8.401 1.00 82.38 130 GLY A CA 1
ATOM 1045 C C . GLY A 1 130 ? 2.017 -8.139 -9.842 1.00 82.38 130 GLY A C 1
ATOM 1046 O O . GLY A 1 130 ? 2.209 -7.042 -10.353 1.00 82.38 130 GLY A O 1
ATOM 1047 N N . MET A 1 131 ? 1.429 -9.124 -10.521 1.00 82.81 131 MET A N 1
ATOM 1048 C CA . MET A 1 131 ? 0.571 -8.792 -11.662 1.00 82.81 131 MET A CA 1
ATOM 1049 C C . MET A 1 131 ? -0.731 -8.238 -11.111 1.00 82.81 131 MET A C 1
ATOM 1051 O O . MET A 1 131 ? -1.218 -8.828 -10.158 1.00 82.81 131 MET A O 1
ATOM 1055 N N . LEU A 1 132 ? -1.295 -7.177 -11.678 1.00 80.94 132 LEU A N 1
ATOM 1056 C CA . LEU A 1 132 ? -2.615 -6.650 -11.322 1.00 80.94 132 LEU A CA 1
ATOM 1057 C C . LEU A 1 132 ? -3.514 -6.612 -12.552 1.00 80.94 132 LEU A C 1
ATOM 1059 O O . LEU A 1 132 ? -3.065 -6.285 -13.648 1.00 80.94 132 LEU A O 1
ATOM 1063 N N . LYS A 1 133 ? -4.784 -6.961 -12.365 1.00 81.88 133 LYS A N 1
ATOM 1064 C CA . LYS A 1 133 ? -5.849 -6.807 -13.358 1.00 81.88 133 LYS A CA 1
ATOM 1065 C C . LYS A 1 133 ? -6.566 -5.477 -13.145 1.00 81.88 133 LYS A C 1
ATOM 1067 O O . LYS A 1 133 ? -6.535 -4.905 -12.058 1.00 81.88 133 LYS A O 1
ATOM 1072 N N . THR A 1 134 ? -7.269 -5.017 -14.173 1.00 78.94 134 THR A N 1
ATOM 1073 C CA . THR A 1 134 ? -8.109 -3.819 -14.102 1.00 78.94 134 THR A CA 1
ATOM 1074 C C . THR A 1 134 ? -9.090 -3.909 -12.925 1.00 78.94 134 THR A C 1
ATOM 1076 O O . THR A 1 134 ? -9.813 -4.897 -12.785 1.00 78.94 134 THR A O 1
ATOM 1079 N N . GLY A 1 135 ? -9.103 -2.880 -12.072 1.00 79.31 135 GLY A N 1
ATOM 1080 C CA . GLY A 1 135 ? -9.968 -2.809 -10.888 1.00 79.31 135 GLY A CA 1
ATOM 1081 C C . GLY A 1 135 ? -9.479 -3.584 -9.656 1.00 79.31 135 GLY A C 1
ATOM 1082 O O . GLY A 1 135 ? -10.210 -3.655 -8.667 1.00 79.31 135 GLY A O 1
ATOM 1083 N N . GLU A 1 136 ? -8.278 -4.167 -9.695 1.00 85.75 136 GLU A N 1
ATOM 1084 C CA . GLU A 1 136 ? -7.612 -4.703 -8.505 1.00 85.75 136 GLU A CA 1
ATOM 1085 C C . GLU A 1 136 ? -6.789 -3.621 -7.788 1.00 85.75 136 GLU A C 1
ATOM 1087 O O . GLU A 1 136 ? -6.161 -2.775 -8.424 1.00 85.75 136 GLU A O 1
ATOM 1092 N N . ASN A 1 137 ? -6.770 -3.685 -6.458 1.00 87.19 137 ASN A N 1
ATOM 1093 C CA . ASN A 1 137 ? -6.009 -2.801 -5.579 1.00 87.19 137 ASN A CA 1
ATOM 1094 C C . ASN A 1 137 ? -4.940 -3.596 -4.827 1.00 87.19 137 ASN A C 1
ATOM 1096 O O . ASN A 1 137 ? -5.009 -4.826 -4.750 1.00 87.19 137 ASN A O 1
ATOM 1100 N N . ILE A 1 138 ? -3.981 -2.889 -4.233 1.00 87.12 138 ILE A N 1
ATOM 1101 C CA . ILE A 1 138 ? -3.040 -3.472 -3.279 1.00 87.12 138 ILE A CA 1
ATOM 1102 C C . ILE A 1 138 ? -3.477 -3.045 -1.881 1.00 87.12 138 ILE A C 1
ATOM 1104 O O . ILE A 1 138 ? -3.602 -1.853 -1.600 1.00 87.12 138 ILE A O 1
ATOM 1108 N N . ARG A 1 139 ? -3.690 -4.019 -1.000 1.00 87.31 139 ARG A N 1
ATOM 1109 C CA . ARG A 1 139 ? -3.930 -3.790 0.421 1.00 87.31 139 ARG A CA 1
ATOM 1110 C C . ARG A 1 139 ? -2.677 -4.089 1.206 1.00 87.31 139 ARG A C 1
ATOM 1112 O O . ARG A 1 139 ? -2.121 -5.177 1.068 1.00 87.31 139 ARG A O 1
ATOM 1119 N N . ILE A 1 140 ? -2.282 -3.158 2.062 1.00 84.94 140 ILE A N 1
ATOM 1120 C CA . ILE A 1 140 ? -1.233 -3.386 3.053 1.00 84.94 140 ILE A CA 1
ATOM 1121 C C . ILE A 1 140 ? -1.908 -3.725 4.376 1.00 84.94 140 ILE 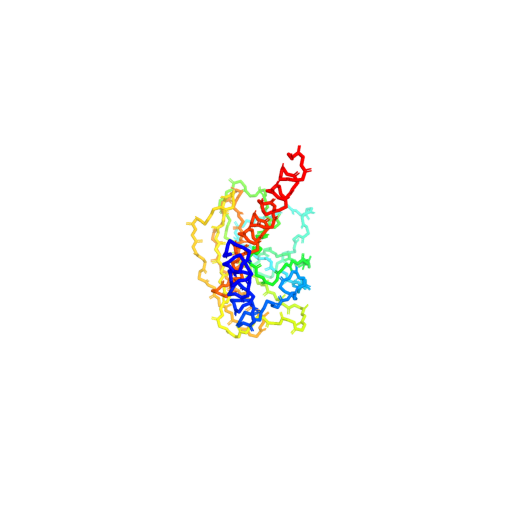A C 1
ATOM 1123 O O . ILE A 1 140 ? -2.761 -2.973 4.851 1.00 84.94 140 ILE A O 1
ATOM 1127 N N . TYR A 1 141 ? -1.540 -4.861 4.963 1.00 81.12 141 TYR A N 1
ATOM 1128 C CA . TYR A 1 141 ? -2.135 -5.354 6.203 1.00 81.12 141 TYR A CA 1
ATOM 1129 C C . TYR A 1 141 ? -1.089 -5.859 7.195 1.00 81.12 141 TYR A C 1
ATOM 1131 O O . TYR A 1 141 ? 0.072 -6.076 6.844 1.00 81.12 141 TYR A O 1
ATOM 1139 N N . SER A 1 142 ? -1.513 -6.031 8.449 1.00 78.88 142 SER A N 1
ATOM 1140 C CA . SER A 1 142 ? -0.686 -6.579 9.528 1.00 78.88 142 SER A CA 1
ATOM 1141 C C . SER A 1 142 ? -1.427 -7.614 10.358 1.00 78.88 142 SER A C 1
ATOM 1143 O O . SER A 1 142 ? -2.620 -7.474 10.616 1.00 78.88 142 SER A O 1
ATOM 1145 N N . ASP A 1 143 ? -0.701 -8.614 10.867 1.00 75.25 143 ASP A N 1
ATOM 1146 C CA . ASP A 1 143 ? -1.233 -9.580 11.842 1.00 75.25 143 ASP A CA 1
ATOM 1147 C C . ASP A 1 143 ? -1.821 -8.911 13.093 1.00 75.25 143 ASP A C 1
ATOM 1149 O O . ASP A 1 143 ? -2.637 -9.500 13.799 1.00 75.25 143 ASP A O 1
ATOM 1153 N N . LYS A 1 144 ? -1.330 -7.711 13.429 1.00 68.31 144 LYS A N 1
ATOM 1154 C CA . LYS A 1 144 ? -1.733 -6.950 14.617 1.00 68.31 144 LYS A CA 1
ATOM 1155 C C . LYS A 1 144 ? -2.805 -5.902 14.311 1.00 68.31 144 LYS A C 1
ATOM 1157 O O . LYS A 1 144 ? -2.962 -4.968 15.092 1.00 68.31 144 LYS A O 1
ATOM 1162 N N . GLU A 1 145 ? -3.527 -6.024 13.196 1.00 62.22 145 GLU A N 1
ATOM 1163 C CA . GLU A 1 145 ? -4.634 -5.113 12.903 1.00 62.22 145 GLU A CA 1
ATOM 1164 C C . GLU A 1 145 ? -5.644 -5.082 14.065 1.00 62.22 145 GLU A C 1
ATOM 1166 O O . GLU A 1 145 ? -6.156 -6.132 14.472 1.00 62.22 145 GLU A O 1
ATOM 1171 N N . PRO A 1 146 ? -5.944 -3.895 14.628 1.00 58.09 146 PRO A N 1
ATOM 1172 C CA . PRO A 1 146 ? -6.910 -3.784 15.705 1.00 58.09 146 PRO A CA 1
ATOM 1173 C C . PRO A 1 146 ? -8.290 -4.186 15.183 1.00 58.09 146 PRO A C 1
ATOM 1175 O O . PRO A 1 146 ? -8.848 -3.574 14.272 1.00 58.09 146 PRO A O 1
ATOM 1178 N N . SER A 1 147 ? -8.864 -5.236 15.772 1.00 61.06 147 SER A N 1
ATOM 1179 C CA . SER A 1 147 ? -10.222 -5.658 15.443 1.00 61.06 147 SER A CA 1
ATOM 1180 C C . SER A 1 147 ? -11.227 -4.673 16.037 1.00 61.06 147 SER A C 1
ATOM 1182 O O . SER A 1 147 ? -11.516 -4.687 17.235 1.00 61.06 147 SER A O 1
ATOM 1184 N N . TYR A 1 148 ? -11.813 -3.832 15.186 1.00 59.88 148 TYR A N 1
ATOM 1185 C CA . TYR A 1 148 ? -12.837 -2.856 15.580 1.00 59.88 148 TYR A CA 1
ATOM 1186 C C . TYR A 1 148 ? -14.155 -3.491 16.056 1.00 59.88 148 TYR A C 1
ATOM 1188 O O . TYR A 1 148 ? -15.050 -2.784 16.520 1.00 59.88 148 TYR A O 1
ATOM 1196 N N . ILE A 1 149 ? -14.284 -4.823 15.984 1.00 64.62 149 ILE A N 1
ATOM 1197 C CA . ILE A 1 149 ? -15.464 -5.576 16.433 1.00 64.62 149 ILE A CA 1
ATOM 1198 C C . ILE A 1 149 ? -15.821 -5.220 17.881 1.00 64.62 149 ILE A C 1
ATOM 1200 O O . ILE A 1 149 ? -16.995 -5.019 18.188 1.00 64.62 149 ILE A O 1
ATOM 1204 N N . TYR A 1 150 ? -14.825 -5.065 18.757 1.00 61.97 150 TYR A N 1
ATOM 1205 C CA . TYR A 1 150 ? -15.063 -4.740 20.164 1.00 61.97 150 TYR A CA 1
ATOM 1206 C C . TYR A 1 150 ? -15.732 -3.369 20.349 1.00 61.97 150 TYR A C 1
ATOM 1208 O O . TYR A 1 150 ? -16.650 -3.247 21.157 1.00 61.97 150 TYR A O 1
ATOM 1216 N N . ILE A 1 151 ? -15.356 -2.359 19.553 1.00 64.81 151 ILE A N 1
ATOM 1217 C CA . ILE A 1 151 ? -15.957 -1.016 19.614 1.00 64.81 151 ILE A CA 1
ATOM 1218 C C . ILE A 1 151 ? -17.429 -1.067 19.192 1.00 64.81 151 ILE A C 1
ATOM 1220 O O . ILE A 1 151 ? -18.290 -0.505 19.872 1.00 64.81 151 ILE A O 1
ATOM 1224 N N . TYR A 1 152 ? -17.744 -1.785 18.110 1.00 61.09 152 TYR A N 1
ATOM 1225 C CA . TYR A 1 152 ? -19.126 -1.948 17.654 1.00 61.09 152 TYR A CA 1
ATOM 1226 C C . TYR A 1 152 ? -19.991 -2.680 18.679 1.00 61.09 152 TYR A C 1
ATOM 1228 O O . TYR A 1 152 ? -21.112 -2.253 18.956 1.00 61.09 152 TYR A O 1
ATOM 1236 N N . VAL A 1 153 ? -19.463 -3.746 19.288 1.00 70.00 153 VAL A N 1
ATOM 1237 C CA . VAL A 1 153 ? -20.161 -4.478 20.352 1.00 70.00 153 VAL A CA 1
ATOM 1238 C C . VAL A 1 153 ? -20.464 -3.552 21.535 1.00 70.00 153 VAL A C 1
ATOM 1240 O O . VAL A 1 153 ? -21.595 -3.536 22.020 1.00 70.00 153 VAL A O 1
ATOM 1243 N N . ILE A 1 154 ? -19.505 -2.719 21.953 1.00 68.38 154 ILE A N 1
ATOM 1244 C CA . ILE A 1 154 ? -19.702 -1.745 23.039 1.00 68.38 154 ILE A CA 1
ATOM 1245 C C . ILE A 1 154 ? -20.778 -0.716 22.673 1.00 68.38 154 ILE A C 1
ATOM 1247 O O . ILE A 1 154 ? -21.688 -0.475 23.468 1.00 68.38 154 ILE A O 1
ATOM 1251 N N . ALA A 1 155 ? -20.720 -0.136 21.471 1.00 69.62 155 ALA A N 1
ATOM 1252 C CA . ALA A 1 155 ? -21.702 0.847 21.017 1.00 69.62 155 ALA A CA 1
ATOM 1253 C C . ALA A 1 155 ? -23.130 0.275 21.036 1.00 69.62 155 ALA A C 1
ATOM 1255 O O . ALA A 1 155 ? -24.055 0.922 21.530 1.00 69.62 155 ALA A O 1
ATOM 1256 N N . VAL A 1 156 ? -23.303 -0.969 20.580 1.00 74.38 156 VAL A N 1
ATOM 1257 C CA . VAL A 1 156 ? -24.593 -1.672 20.617 1.00 74.38 156 VAL A CA 1
ATOM 1258 C C . VAL A 1 156 ? -25.085 -1.858 22.054 1.00 74.38 156 VAL A C 1
ATOM 1260 O O . VAL A 1 156 ? -26.248 -1.565 22.341 1.00 74.38 156 VAL A O 1
ATOM 1263 N N . VAL A 1 157 ? -24.216 -2.281 22.978 1.00 78.56 157 VAL A N 1
ATOM 1264 C CA . VAL A 1 157 ? -24.578 -2.441 24.397 1.00 78.56 157 VAL A CA 1
ATOM 1265 C C . VAL A 1 157 ? -25.023 -1.107 25.001 1.00 78.56 157 VAL A C 1
ATOM 1267 O O . VAL A 1 157 ? -26.075 -1.051 25.641 1.00 78.56 157 VAL A O 1
ATOM 1270 N N . VAL A 1 158 ? -24.295 -0.013 24.761 1.00 77.69 158 VAL A N 1
ATOM 1271 C CA . VAL A 1 158 ? -24.664 1.326 25.256 1.00 77.69 158 VAL A CA 1
ATOM 1272 C C . VAL A 1 158 ? -26.027 1.762 24.710 1.00 77.69 158 VAL A C 1
ATOM 1274 O O . VAL A 1 158 ? -26.883 2.199 25.484 1.00 77.69 158 VAL A O 1
ATOM 1277 N N . ILE A 1 159 ? -26.269 1.578 23.407 1.00 77.62 159 ILE A N 1
ATOM 1278 C CA . ILE A 1 159 ? -27.542 1.926 22.760 1.00 77.62 159 ILE A CA 1
ATOM 1279 C C . ILE A 1 159 ? -28.703 1.134 23.371 1.00 77.62 159 ILE A C 1
ATOM 1281 O O . ILE A 1 159 ? -29.712 1.728 23.758 1.00 77.62 159 ILE A O 1
ATOM 1285 N N . ILE A 1 160 ? -28.565 -0.187 23.520 1.00 80.31 160 ILE A N 1
ATOM 1286 C CA . ILE A 1 160 ? -29.608 -1.039 24.112 1.00 80.31 160 ILE A CA 1
ATOM 1287 C C . ILE A 1 160 ? -29.888 -0.607 25.553 1.00 80.31 160 ILE A C 1
ATOM 1289 O O . ILE A 1 160 ? -31.048 -0.448 25.939 1.00 80.31 160 ILE A O 1
ATOM 1293 N N . THR A 1 161 ? -28.848 -0.352 26.348 1.00 78.81 161 THR A N 1
ATOM 1294 C CA . THR A 1 161 ? -29.000 0.057 27.752 1.00 78.81 161 THR A CA 1
ATOM 1295 C C . THR A 1 161 ? -29.720 1.406 27.864 1.00 78.81 161 THR A C 1
ATOM 1297 O O . THR A 1 161 ? -30.660 1.545 28.652 1.00 78.81 161 THR A O 1
ATOM 1300 N N . GLY A 1 162 ? -29.347 2.375 27.019 1.00 75.38 162 GLY A N 1
ATOM 1301 C CA . GLY A 1 162 ? -29.997 3.682 26.927 1.00 75.38 162 GLY A CA 1
ATOM 1302 C C . GLY A 1 162 ? -31.470 3.580 26.527 1.00 75.38 162 GLY A C 1
ATOM 1303 O O . GLY A 1 162 ? -32.333 4.124 27.219 1.00 75.38 162 GLY A O 1
ATOM 1304 N N . LEU A 1 163 ? -31.781 2.811 25.478 1.00 79.31 163 LEU A N 1
ATOM 1305 C CA . LEU A 1 163 ? -33.160 2.546 25.048 1.00 79.31 163 LEU A CA 1
ATOM 1306 C C . LEU A 1 163 ? -33.988 1.914 26.172 1.00 79.31 163 LEU A C 1
ATOM 1308 O O . LEU A 1 163 ? -35.113 2.341 26.437 1.00 79.31 163 LEU A O 1
ATOM 1312 N N . THR A 1 164 ? -33.418 0.946 26.891 1.00 77.88 164 THR A N 1
ATOM 1313 C CA . THR A 1 164 ? -34.110 0.254 27.988 1.00 77.88 164 THR A CA 1
ATOM 1314 C C . THR A 1 164 ? -34.448 1.207 29.141 1.00 77.88 164 THR A C 1
ATOM 1316 O O . THR A 1 164 ? -35.535 1.124 29.717 1.00 77.88 164 THR A O 1
ATOM 1319 N N . LEU A 1 165 ? -33.547 2.140 29.471 1.00 74.69 165 LEU A N 1
ATOM 1320 C CA . LEU A 1 165 ? -33.772 3.159 30.502 1.00 74.69 165 LEU A CA 1
ATOM 1321 C C . LEU A 1 165 ? -34.823 4.194 30.082 1.00 74.69 165 LEU A C 1
ATOM 1323 O O . LEU A 1 165 ? -35.667 4.566 30.899 1.00 74.69 165 LEU A O 1
ATOM 1327 N N . ILE A 1 166 ? -34.815 4.622 28.816 1.00 75.50 166 ILE A N 1
ATOM 1328 C CA . ILE A 1 166 ? -35.811 5.559 28.273 1.00 75.50 166 ILE A CA 1
ATOM 1329 C C . ILE A 1 166 ? -37.211 4.935 28.305 1.00 75.50 166 ILE A C 1
ATOM 1331 O O . ILE A 1 166 ? -38.156 5.564 28.780 1.00 75.50 166 ILE A O 1
ATOM 1335 N N . VAL A 1 167 ? -37.347 3.684 27.855 1.00 73.38 167 VAL A N 1
ATOM 1336 C CA . VAL A 1 167 ? -38.633 2.967 27.853 1.00 73.38 167 VAL A CA 1
ATOM 1337 C C . VAL A 1 167 ? -39.142 2.727 29.278 1.00 73.38 167 VAL A C 1
ATOM 1339 O O . VAL A 1 167 ? -40.337 2.870 29.526 1.00 73.38 167 VAL A O 1
ATOM 1342 N N . ARG A 1 168 ? -38.257 2.426 30.241 1.00 60.22 168 ARG A N 1
ATOM 1343 C CA . ARG A 1 168 ? -38.638 2.273 31.657 1.00 60.22 168 ARG A CA 1
ATOM 1344 C C . ARG A 1 168 ? -39.049 3.573 32.342 1.00 60.22 168 ARG A C 1
ATOM 1346 O O . ARG A 1 168 ? -39.841 3.496 33.265 1.00 60.22 168 ARG A O 1
ATOM 1353 N N . ARG A 1 169 ? -38.539 4.735 31.922 1.00 56.22 169 ARG A N 1
ATOM 1354 C CA . ARG A 1 169 ? -38.963 6.045 32.458 1.00 56.22 169 ARG A CA 1
ATOM 1355 C C . ARG A 1 169 ? -40.319 6.517 31.926 1.00 56.22 169 ARG A C 1
ATOM 1357 O O . ARG A 1 169 ? -40.884 7.447 32.485 1.00 56.22 169 ARG A O 1
ATOM 1364 N N . ARG A 1 170 ? -40.808 5.929 30.828 1.00 53.25 170 ARG A N 1
ATOM 1365 C CA . ARG A 1 170 ? -42.121 6.240 30.234 1.00 53.25 170 ARG A CA 1
ATOM 1366 C C . ARG A 1 170 ? -43.266 5.359 30.757 1.00 53.25 170 ARG A C 1
ATOM 1368 O O . ARG A 1 170 ? -44.401 5.582 30.349 1.00 53.25 170 ARG A O 1
ATOM 1375 N N . LYS A 1 171 ? -42.980 4.368 31.604 1.00 46.41 171 LYS A N 1
ATOM 1376 C CA . LYS A 1 171 ? -43.975 3.606 32.373 1.00 46.41 171 LYS A CA 1
ATOM 1377 C C . LYS A 1 171 ? -43.967 4.082 33.815 1.00 46.41 171 LYS A C 1
ATOM 1379 O O . LYS A 1 171 ? -45.055 4.038 34.419 1.00 46.41 171 LYS A O 1
#